Protein AF-A0A2A8D1N7-F1 (afdb_monomer)

Nearest PDB structures (foldseek):
  1twl-assembly1_A  TM=9.372E-01  e=3.988E-04  Pyrococcus furiosus
  3q46-assembly1_A  TM=9.286E-01  e=2.015E-03  Thermococcus thioreducens
  3q5v-assembly1_A  TM=9.243E-01  e=3.172E-03  Thermococcus thioreducens
  6mt2-assembly1_B  TM=9.371E-01  e=1.408E-02  Medicago truncatula
  3r6e-assembly1_B  TM=9.198E-01  e=2.216E-02  Thermococcus thioreducens

Secondary structure (DSSP, 8-state):
-EEEEETTEE--B-----TT-GGGTT--SGGGS-HHHHHHHHHHHHHHHHHHT--EEEEEE--HHHHHHHHHHHHHHHHHH-TT-----

Foldseek 3Di:
DWFKAWPNHTDDDDDDDDPPDPVCVVPQKPVVDDPVVQVVVVVCVVVVCVVVVIPMDTPGDDIPVVNVVVVVVVVVVCCVVAVPHPPDD

Structure (mmCIF, N/CA/C/O backbone):
data_AF-A0A2A8D1N7-F1
#
_entry.id   AF-A0A2A8D1N7-F1
#
loop_
_atom_site.group_PDB
_atom_site.id
_atom_site.type_symbol
_atom_site.label_atom_id
_atom_site.label_alt_id
_atom_site.label_comp_id
_atom_site.label_asym_id
_atom_site.label_entity_id
_atom_site.label_seq_id
_atom_site.pdbx_PDB_ins_code
_atom_site.Cartn_x
_atom_site.Cartn_y
_atom_site.Cartn_z
_atom_site.occupancy
_atom_site.B_iso_or_equiv
_atom_site.auth_seq_id
_atom_site.auth_comp_id
_atom_site.auth_asym_id
_atom_site.auth_atom_id
_atom_site.pdbx_PDB_model_num
ATOM 1 N N . MET A 1 1 ? -0.402 -3.378 -1.245 1.00 90.50 1 MET A N 1
ATOM 2 C CA . MET A 1 1 ? -0.538 -2.306 -0.229 1.00 90.50 1 MET A CA 1
ATOM 3 C C . MET A 1 1 ? 0.841 -1.965 0.305 1.00 90.50 1 MET A C 1
ATOM 5 O O . MET A 1 1 ? 1.713 -2.818 0.205 1.00 90.50 1 MET A O 1
ATOM 9 N N . VAL A 1 2 ? 1.037 -0.766 0.840 1.00 90.56 2 VAL A N 1
ATOM 10 C CA . VAL A 1 2 ? 2.269 -0.357 1.529 1.00 90.56 2 VAL A CA 1
ATOM 11 C C . VAL A 1 2 ? 2.053 -0.532 3.028 1.00 90.56 2 VAL A C 1
ATOM 13 O O . VAL A 1 2 ? 1.026 -0.079 3.538 1.00 90.56 2 VAL A O 1
ATOM 16 N N . ASN A 1 3 ? 2.979 -1.217 3.694 1.00 88.25 3 ASN A N 1
ATOM 17 C CA . ASN A 1 3 ? 3.000 -1.356 5.146 1.00 88.25 3 ASN A CA 1
ATOM 18 C C . ASN A 1 3 ? 3.761 -0.172 5.745 1.00 88.25 3 ASN A C 1
ATOM 20 O O . ASN A 1 3 ? 4.934 0.036 5.416 1.00 88.25 3 ASN A O 1
ATOM 24 N N . LEU A 1 4 ? 3.062 0.614 6.560 1.00 86.06 4 LEU A N 1
ATOM 25 C CA . LEU A 1 4 ? 3.571 1.851 7.139 1.00 86.06 4 LEU A CA 1
ATOM 26 C C . LEU A 1 4 ? 3.263 1.893 8.630 1.00 86.06 4 LEU A C 1
ATOM 28 O O . LEU A 1 4 ? 2.156 1.566 9.066 1.00 86.06 4 LEU A O 1
ATOM 32 N N . THR A 1 5 ? 4.228 2.381 9.396 1.00 83.06 5 THR A N 1
ATOM 33 C CA . THR A 1 5 ? 4.039 2.723 10.806 1.00 83.06 5 THR A CA 1
ATOM 34 C C . THR A 1 5 ? 4.296 4.211 10.974 1.00 83.06 5 THR A C 1
ATOM 36 O O . THR A 1 5 ? 5.405 4.621 10.684 1.00 83.06 5 THR A O 1
ATOM 39 N N . ASP A 1 6 ? 3.326 5.008 11.433 1.00 78.62 6 ASP A N 1
ATOM 40 C CA . ASP A 1 6 ? 3.480 6.436 11.769 1.00 78.62 6 ASP A CA 1
ATOM 41 C C . ASP A 1 6 ? 3.429 6.606 13.293 1.00 78.62 6 ASP A C 1
ATOM 43 O O . ASP A 1 6 ? 2.423 6.295 13.932 1.00 78.62 6 ASP A O 1
ATOM 47 N N . ARG A 1 7 ? 4.526 7.073 13.905 1.00 76.44 7 ARG A N 1
ATOM 48 C CA . ARG A 1 7 ? 4.642 7.326 15.359 1.00 76.44 7 ARG A CA 1
ATOM 49 C C . ARG A 1 7 ? 4.258 6.130 16.244 1.00 76.44 7 ARG A C 1
ATOM 51 O O . ARG A 1 7 ? 3.804 6.304 17.376 1.00 76.44 7 ARG A O 1
ATOM 58 N N . GLY A 1 8 ? 4.484 4.917 15.743 1.00 76.31 8 GLY A N 1
ATOM 59 C CA . GLY A 1 8 ? 4.172 3.660 16.427 1.00 76.31 8 GLY A CA 1
ATOM 60 C C . GLY A 1 8 ? 2.751 3.138 16.200 1.00 76.31 8 GLY A C 1
ATOM 61 O O . GLY A 1 8 ? 2.439 2.047 16.681 1.00 76.31 8 GLY A O 1
ATOM 62 N N . ASP A 1 9 ? 1.919 3.867 15.454 1.00 82.25 9 ASP A N 1
ATOM 63 C CA . ASP A 1 9 ? 0.600 3.421 15.015 1.00 82.25 9 ASP A CA 1
ATOM 64 C C . ASP A 1 9 ? 0.662 2.915 13.567 1.00 82.25 9 ASP A C 1
ATOM 66 O O . ASP A 1 9 ? 1.400 3.430 12.730 1.00 82.25 9 ASP A O 1
ATOM 70 N N . ASN A 1 10 ? -0.119 1.882 13.254 1.00 85.56 10 ASN A N 1
ATOM 71 C CA . ASN A 1 10 ? -0.189 1.340 11.898 1.00 85.56 10 ASN A CA 1
ATOM 72 C C . ASN A 1 10 ? -0.971 2.292 10.968 1.00 85.56 10 ASN A C 1
ATOM 74 O O . ASN A 1 10 ? -2.118 2.632 11.266 1.00 85.56 10 ASN A O 1
ATOM 78 N N . ASP A 1 11 ? -0.366 2.677 9.840 1.00 87.88 11 ASP A N 1
ATOM 79 C CA . ASP A 1 11 ? -0.921 3.587 8.820 1.00 87.88 11 ASP A CA 1
ATOM 80 C C . ASP A 1 11 ? -0.814 2.986 7.402 1.00 87.88 11 ASP A C 1
ATOM 82 O O . ASP A 1 11 ? -0.437 3.640 6.423 1.00 87.88 11 ASP A O 1
ATOM 86 N N . ASP A 1 12 ? -1.140 1.699 7.295 1.00 91.44 12 ASP A N 1
ATOM 87 C CA . ASP A 1 12 ? -1.137 0.942 6.045 1.00 91.44 12 ASP A CA 1
ATOM 88 C C . ASP A 1 12 ? -1.926 1.631 4.917 1.00 91.44 12 ASP A C 1
ATOM 90 O O . ASP A 1 12 ? -3.079 2.043 5.081 1.00 91.44 12 ASP A O 1
ATOM 94 N N . LYS A 1 13 ? -1.351 1.659 3.707 1.00 91.75 13 LYS A N 1
ATOM 95 C CA . LYS A 1 13 ? -1.980 2.284 2.528 1.00 91.75 13 LYS A CA 1
ATOM 96 C C . LYS A 1 13 ? -2.302 1.267 1.441 1.00 91.75 13 LYS A C 1
ATOM 98 O O . LYS A 1 13 ? -1.437 0.539 0.951 1.00 91.75 13 LYS A O 1
ATOM 103 N N . ILE A 1 14 ? -3.566 1.222 1.020 1.00 95.12 14 ILE A N 1
ATOM 104 C CA . ILE A 1 14 ? -4.014 0.350 -0.073 1.00 95.12 14 ILE A CA 1
ATOM 105 C C . ILE A 1 14 ? -3.537 0.915 -1.415 1.00 95.12 14 ILE A C 1
ATOM 107 O O . ILE A 1 14 ? -3.742 2.086 -1.710 1.00 95.12 14 ILE A O 1
ATOM 111 N N . ILE A 1 15 ? -2.947 0.046 -2.238 1.00 93.88 15 ILE A N 1
ATOM 112 C CA . ILE A 1 15 ? -2.665 0.320 -3.651 1.00 93.88 15 ILE A CA 1
ATOM 113 C C . ILE A 1 15 ? -3.764 -0.371 -4.448 1.00 93.88 15 ILE A C 1
ATOM 115 O O . ILE A 1 15 ? -4.003 -1.563 -4.244 1.00 93.88 15 ILE A O 1
ATOM 119 N N . CYS A 1 16 ? -4.436 0.373 -5.319 1.00 95.25 16 CYS A N 1
ATOM 120 C CA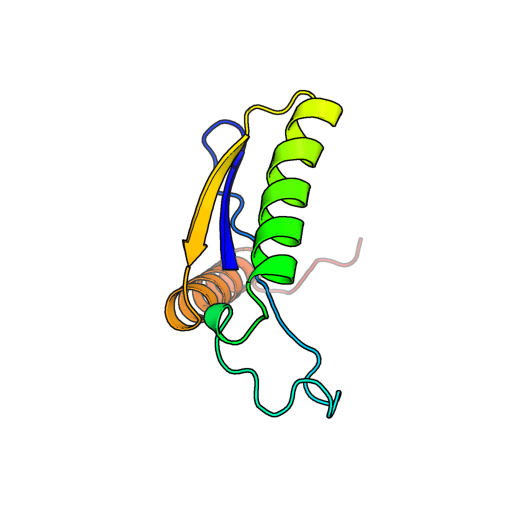 . CYS A 1 16 ? -5.505 -0.133 -6.166 1.00 95.25 16 CYS A CA 1
ATOM 121 C C . CYS A 1 16 ? -5.453 0.508 -7.553 1.00 95.25 16 CYS A C 1
ATOM 123 O O . CYS A 1 16 ? -4.840 1.555 -7.752 1.00 95.25 16 CYS A O 1
ATOM 125 N N . VAL A 1 17 ? -6.128 -0.142 -8.494 1.00 94.81 17 VAL A N 1
ATOM 126 C CA . VAL A 1 17 ? -6.340 0.338 -9.860 1.00 94.81 17 VAL A CA 1
ATOM 127 C C . VAL A 1 17 ? -7.826 0.616 -10.069 1.00 94.81 17 VAL A C 1
ATOM 129 O O . VAL A 1 17 ? -8.677 0.119 -9.322 1.00 94.81 17 VAL A O 1
ATOM 132 N N . HIS A 1 18 ? -8.154 1.422 -11.073 1.00 95.69 18 HIS A N 1
ATOM 133 C CA . HIS A 1 18 ? -9.543 1.687 -11.427 1.00 95.69 18 HIS A CA 1
ATOM 134 C C . HIS A 1 18 ? -10.142 0.479 -12.164 1.00 95.69 18 HIS A C 1
ATOM 136 O O . HIS A 1 18 ? -9.549 -0.008 -13.119 1.00 95.69 18 HIS A O 1
ATOM 142 N N . CYS A 1 19 ? -11.327 0.008 -11.757 1.00 94.56 19 CYS A N 1
ATOM 143 C CA . CYS A 1 19 ? -11.919 -1.219 -12.311 1.00 94.56 19 CYS A CA 1
ATOM 144 C C . CYS A 1 19 ? -12.348 -1.117 -13.781 1.00 94.56 19 CYS A C 1
ATOM 146 O O . CYS A 1 19 ? -12.472 -2.142 -14.438 1.00 94.56 19 CYS A O 1
ATOM 148 N N . ASP A 1 20 ? -12.589 0.099 -14.274 1.00 96.25 20 ASP A N 1
ATOM 149 C CA . ASP A 1 20 ? -12.993 0.351 -15.665 1.00 96.25 20 ASP A CA 1
ATOM 150 C C . ASP A 1 20 ? -11.852 0.914 -16.533 1.00 96.25 20 ASP A C 1
ATOM 152 O O . ASP A 1 20 ? -12.110 1.408 -17.632 1.00 96.25 20 ASP A O 1
ATOM 156 N N . ASP A 1 21 ? -10.610 0.926 -16.031 1.00 96.38 21 ASP A N 1
ATOM 157 C CA . ASP A 1 21 ? -9.457 1.344 -16.832 1.00 96.38 21 ASP A CA 1
ATOM 158 C C . ASP A 1 21 ? -8.832 0.126 -17.536 1.00 96.38 21 ASP A C 1
ATOM 160 O O . ASP A 1 21 ? -8.160 -0.672 -16.879 1.00 96.38 21 ASP A O 1
ATOM 164 N N . PRO A 1 22 ? -8.996 -0.010 -18.868 1.00 94.69 22 PRO A N 1
ATOM 165 C CA . PRO A 1 22 ? -8.512 -1.173 -19.606 1.00 94.69 22 PRO A CA 1
ATOM 166 C C . PRO A 1 22 ? -6.984 -1.296 -19.611 1.00 94.69 22 PRO A C 1
ATOM 168 O O . PRO A 1 22 ? -6.460 -2.348 -19.969 1.00 94.69 22 PRO A O 1
ATOM 171 N N . MET A 1 23 ? -6.241 -0.243 -19.240 1.00 94.38 23 MET A N 1
ATOM 172 C CA . MET A 1 23 ? -4.789 -0.352 -19.073 1.00 94.38 23 MET A CA 1
ATOM 173 C C . MET A 1 23 ? -4.402 -1.257 -17.901 1.00 94.38 23 MET A C 1
ATOM 175 O O . MET A 1 23 ? -3.294 -1.788 -17.904 1.00 94.38 23 MET A O 1
ATOM 179 N N . TYR A 1 24 ? -5.303 -1.448 -16.934 1.00 94.88 24 TYR A N 1
ATOM 180 C CA . TYR A 1 24 ? -5.049 -2.199 -15.709 1.00 94.88 24 TYR A CA 1
ATOM 181 C C . TYR A 1 24 ? -5.808 -3.534 -15.620 1.00 94.88 24 TYR A C 1
ATOM 183 O O . TYR A 1 24 ? -5.765 -4.179 -14.574 1.00 94.88 24 TYR A O 1
ATOM 191 N N . ASP A 1 25 ? -6.458 -3.986 -16.700 1.00 94.19 25 ASP A N 1
ATOM 192 C CA . ASP A 1 25 ? -7.278 -5.214 -16.713 1.00 94.19 25 ASP A CA 1
ATOM 193 C C . ASP A 1 25 ? -6.507 -6.467 -16.253 1.00 94.19 25 ASP A C 1
ATOM 195 O O . ASP A 1 25 ? -7.063 -7.326 -15.566 1.00 94.19 25 ASP A O 1
ATOM 199 N N . ASP A 1 26 ? -5.219 -6.551 -16.599 1.00 93.62 26 ASP A N 1
ATOM 200 C CA . ASP A 1 26 ? -4.349 -7.691 -16.283 1.00 93.62 26 ASP A CA 1
ATOM 201 C C . ASP A 1 26 ? -3.613 -7.553 -14.930 1.00 93.62 26 ASP A C 1
ATOM 203 O O . ASP A 1 26 ? -2.794 -8.403 -14.580 1.00 93.62 26 ASP A O 1
ATOM 207 N N . TYR A 1 27 ? -3.879 -6.493 -14.156 1.00 94.62 27 TYR A N 1
ATOM 208 C CA . TYR A 1 27 ? -3.211 -6.234 -12.879 1.00 94.62 27 TYR A CA 1
ATOM 209 C C . TYR A 1 27 ? -4.049 -6.805 -11.732 1.00 94.62 27 TYR A C 1
ATOM 211 O O . TYR A 1 27 ? -5.156 -6.350 -11.434 1.00 94.62 27 TYR A O 1
ATOM 219 N N . HIS A 1 28 ? -3.516 -7.815 -11.052 1.00 93.06 28 HIS A N 1
ATOM 220 C CA . HIS A 1 28 ? -4.189 -8.524 -9.957 1.00 93.06 28 HIS A CA 1
ATOM 221 C C . HIS A 1 28 ? -3.395 -8.481 -8.643 1.00 93.06 28 HIS A C 1
ATOM 223 O O . HIS A 1 28 ? -3.908 -8.808 -7.567 1.00 93.06 28 HIS A O 1
ATOM 229 N N . SER A 1 29 ? -2.141 -8.051 -8.719 1.0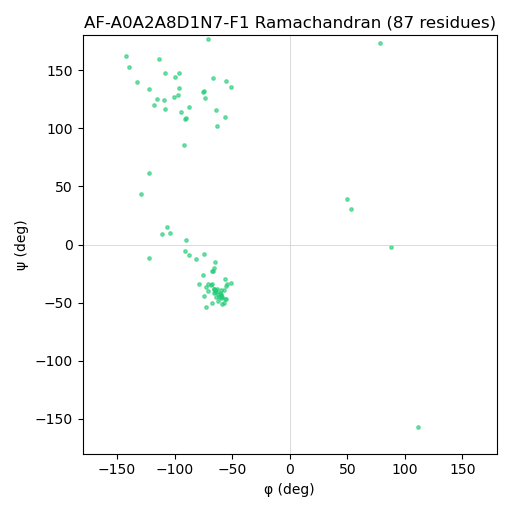0 93.00 29 SER A N 1
ATOM 230 C CA . SER A 1 29 ? -1.209 -7.898 -7.619 1.00 93.00 29 SER A CA 1
ATOM 231 C C . SER A 1 29 ? -0.395 -6.626 -7.784 1.00 93.00 29 SER A C 1
ATOM 233 O O . SER A 1 29 ? -0.108 -6.177 -8.889 1.00 93.00 29 SER A O 1
ATOM 235 N N . VAL A 1 30 ? 0.061 -6.078 -6.659 1.00 91.75 30 VAL A N 1
ATOM 236 C CA . VAL A 1 30 ? 1.045 -4.988 -6.657 1.00 91.75 30 VAL A CA 1
ATOM 237 C C . VAL A 1 30 ? 2.319 -5.382 -7.416 1.00 91.75 30 VAL A C 1
ATOM 239 O O . VAL A 1 30 ? 2.932 -4.542 -8.054 1.00 91.75 30 VAL A O 1
ATOM 242 N N . ASN A 1 31 ? 2.665 -6.672 -7.431 1.00 90.31 31 ASN A N 1
ATOM 243 C CA . ASN A 1 31 ? 3.833 -7.191 -8.147 1.00 90.31 31 ASN A CA 1
ATOM 244 C C . ASN A 1 31 ? 3.652 -7.250 -9.674 1.00 90.31 31 ASN A C 1
ATOM 246 O O . ASN A 1 31 ? 4.615 -7.563 -10.368 1.00 90.31 31 ASN A O 1
ATOM 250 N N . ASP A 1 32 ? 2.446 -6.991 -10.190 1.00 93.75 32 ASP A N 1
ATOM 251 C CA . ASP A 1 32 ? 2.208 -6.888 -11.635 1.00 93.75 32 ASP A CA 1
ATOM 252 C C . ASP A 1 32 ? 2.594 -5.492 -12.163 1.00 93.75 32 ASP A C 1
ATOM 254 O O . ASP A 1 32 ? 2.721 -5.291 -13.372 1.00 93.75 32 ASP A O 1
ATOM 258 N N . LEU A 1 33 ? 2.820 -4.526 -11.260 1.00 92.12 33 LEU A N 1
ATOM 259 C CA . LEU A 1 33 ? 3.368 -3.218 -11.602 1.00 92.12 33 LEU A CA 1
ATOM 260 C C . LEU A 1 33 ? 4.818 -3.340 -12.085 1.00 92.12 33 LEU A C 1
ATOM 262 O O . LEU A 1 33 ? 5.591 -4.130 -11.538 1.00 92.12 33 LEU A O 1
ATOM 266 N N . PRO A 1 34 ? 5.230 -2.526 -13.073 1.00 94.31 34 PRO A N 1
ATOM 267 C CA . PRO A 1 34 ? 6.631 -2.422 -13.440 1.00 94.31 34 PRO A CA 1
ATOM 268 C C . PRO A 1 34 ? 7.509 -2.057 -12.236 1.00 94.31 34 PRO A C 1
ATOM 270 O O . PRO A 1 34 ? 7.172 -1.166 -11.457 1.00 94.31 34 PRO A O 1
ATOM 273 N N . ASP A 1 35 ? 8.697 -2.661 -12.144 1.00 92.69 35 ASP A N 1
ATOM 274 C CA . ASP A 1 35 ? 9.652 -2.418 -11.050 1.00 92.69 35 ASP A CA 1
ATOM 275 C C . ASP A 1 35 ? 9.947 -0.930 -10.794 1.00 92.69 35 ASP A C 1
ATOM 277 O O . ASP A 1 35 ? 10.226 -0.538 -9.663 1.00 92.69 35 ASP A O 1
ATOM 281 N N . TYR A 1 36 ? 9.945 -0.094 -11.840 1.00 94.25 36 TYR A N 1
ATOM 282 C CA . TYR A 1 36 ? 10.212 1.336 -11.683 1.00 94.25 36 TYR A CA 1
ATOM 283 C C . TYR A 1 36 ? 9.060 2.069 -10.982 1.00 94.25 36 TYR A C 1
ATOM 285 O O . TYR A 1 36 ? 9.336 2.984 -10.214 1.00 94.25 36 TYR A O 1
ATOM 293 N N . GLU A 1 37 ? 7.807 1.653 -11.193 1.00 93.19 37 GLU A N 1
ATOM 294 C CA . GLU A 1 37 ? 6.635 2.239 -10.526 1.00 93.19 37 GLU A CA 1
ATOM 295 C C . GLU A 1 37 ? 6.619 1.856 -9.052 1.00 93.19 37 GLU A C 1
ATOM 297 O O . GLU A 1 37 ? 6.372 2.698 -8.195 1.00 93.19 37 GLU A O 1
ATOM 302 N N . LEU A 1 38 ? 6.968 0.605 -8.736 1.00 91.06 38 LEU A N 1
ATOM 303 C CA . LEU A 1 38 ? 7.118 0.163 -7.349 1.00 91.06 38 LEU A CA 1
ATOM 304 C C . LEU A 1 38 ? 8.164 0.992 -6.602 1.00 91.06 38 LEU A C 1
ATOM 306 O O . LEU A 1 38 ? 7.896 1.456 -5.497 1.00 91.06 38 LEU A O 1
ATOM 310 N N . ARG A 1 39 ? 9.323 1.237 -7.223 1.00 90.50 39 ARG A N 1
ATOM 311 C CA . ARG A 1 39 ? 10.367 2.089 -6.633 1.00 90.50 39 ARG A CA 1
ATOM 312 C C . ARG A 1 39 ? 9.923 3.535 -6.477 1.00 90.50 39 ARG A C 1
ATOM 314 O O . ARG A 1 39 ? 10.268 4.158 -5.485 1.00 90.50 39 ARG A O 1
ATOM 321 N N . GLU A 1 40 ? 9.183 4.074 -7.441 1.00 92.25 40 GLU A N 1
ATOM 322 C CA . GLU A 1 40 ? 8.659 5.438 -7.347 1.00 92.25 40 GLU A CA 1
ATOM 323 C C . GLU A 1 40 ? 7.651 5.572 -6.198 1.00 92.25 40 GLU A C 1
ATOM 325 O O . GLU A 1 40 ? 7.707 6.545 -5.451 1.00 92.25 40 GLU A O 1
ATOM 330 N N . ILE A 1 41 ? 6.779 4.577 -6.003 1.00 90.81 41 ILE A N 1
ATOM 331 C CA . ILE A 1 41 ? 5.836 4.540 -4.877 1.00 90.81 41 ILE A CA 1
ATOM 332 C C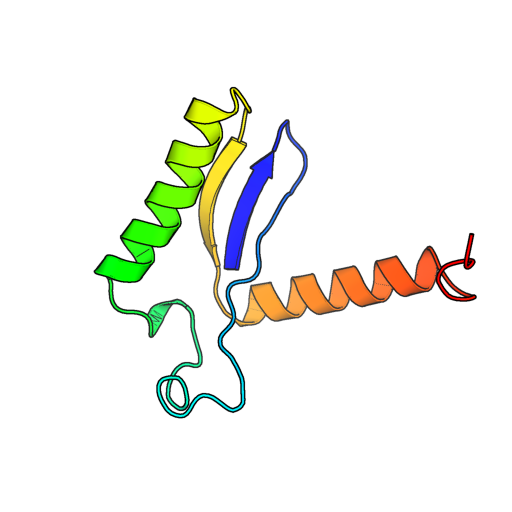 . ILE A 1 41 ? 6.581 4.439 -3.540 1.00 90.81 41 ILE A C 1
ATOM 334 O O . ILE A 1 41 ? 6.241 5.154 -2.600 1.00 90.81 41 ILE A O 1
ATOM 338 N N . GLU A 1 42 ? 7.587 3.568 -3.447 1.00 87.19 42 GLU A N 1
ATOM 339 C CA . GLU A 1 42 ? 8.429 3.425 -2.252 1.00 87.19 42 GLU A CA 1
ATOM 340 C C . GLU A 1 42 ? 9.131 4.748 -1.920 1.00 87.19 42 GLU A C 1
ATOM 342 O O . GLU A 1 42 ? 8.958 5.277 -0.825 1.00 87.19 42 GLU A O 1
ATOM 347 N N . TRP A 1 43 ? 9.796 5.354 -2.907 1.00 87.88 43 TRP A N 1
ATOM 348 C CA . TRP A 1 43 ? 10.457 6.652 -2.759 1.00 87.88 43 TRP A CA 1
ATOM 349 C C . TRP A 1 43 ? 9.497 7.770 -2.374 1.00 87.88 43 TRP A C 1
ATOM 351 O O . TRP A 1 43 ? 9.851 8.619 -1.564 1.00 87.88 43 TRP A O 1
ATOM 361 N N . PHE A 1 44 ? 8.285 7.788 -2.932 1.00 88.31 44 PHE A N 1
ATOM 362 C CA . PHE A 1 44 ? 7.277 8.771 -2.551 1.00 88.31 44 PHE A CA 1
ATOM 363 C C . PHE A 1 44 ? 6.946 8.671 -1.060 1.00 88.31 44 PHE A C 1
ATOM 365 O O . PHE A 1 44 ? 6.855 9.697 -0.386 1.00 88.31 44 PHE A O 1
ATOM 372 N N . PHE A 1 45 ? 6.775 7.453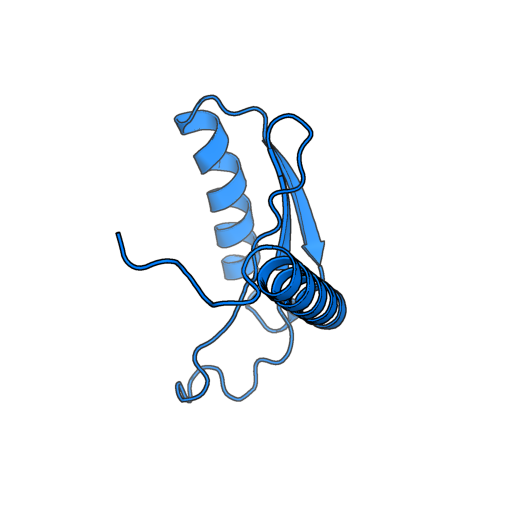 -0.538 1.00 83.38 45 PHE A N 1
ATOM 373 C CA . PHE A 1 45 ? 6.466 7.258 0.875 1.00 83.38 45 PHE A CA 1
ATOM 374 C C . PHE A 1 45 ? 7.659 7.465 1.797 1.00 83.38 45 PHE A C 1
ATOM 376 O O . PHE A 1 45 ? 7.408 7.837 2.933 1.00 83.38 45 PHE A O 1
ATOM 383 N N . GLU A 1 46 ? 8.898 7.283 1.341 1.00 82.44 46 GLU A N 1
ATOM 384 C CA . GLU A 1 46 ? 10.108 7.652 2.089 1.00 82.44 46 GLU A CA 1
ATOM 385 C C . GLU A 1 46 ? 10.297 9.185 2.127 1.00 82.44 46 GLU A C 1
ATOM 387 O O . GLU A 1 46 ? 10.353 9.786 3.197 1.00 82.44 46 GLU A O 1
ATOM 392 N N . ASP A 1 47 ? 10.299 9.856 0.969 1.00 82.75 47 ASP A N 1
ATOM 393 C CA . ASP A 1 47 ? 10.567 11.303 0.853 1.00 82.75 47 ASP A CA 1
ATOM 394 C C . ASP A 1 47 ? 9.463 12.166 1.490 1.00 82.75 47 ASP A C 1
ATOM 396 O O . ASP A 1 47 ? 9.732 13.205 2.102 1.00 82.75 47 ASP A O 1
ATOM 400 N N . TYR A 1 48 ? 8.204 11.714 1.421 1.00 73.50 48 TYR A N 1
ATOM 401 C CA . TYR A 1 48 ? 7.079 12.378 2.088 1.00 73.50 48 TYR A CA 1
ATOM 402 C C . TYR A 1 48 ? 7.327 12.583 3.593 1.00 73.50 48 TYR A C 1
ATOM 404 O O . TYR A 1 48 ? 6.906 13.595 4.160 1.00 73.50 48 TYR A O 1
ATOM 412 N N . GLN A 1 49 ? 8.027 11.652 4.240 1.00 69.38 49 GLN A N 1
ATOM 413 C CA . GLN A 1 49 ? 8.287 11.668 5.681 1.00 69.38 49 GLN A CA 1
ATOM 414 C C . GLN A 1 49 ? 9.342 12.705 6.035 1.00 69.38 49 GLN A C 1
ATOM 416 O O . GLN A 1 49 ? 9.143 13.496 6.961 1.00 69.38 49 GLN A O 1
ATOM 421 N N . ASP A 1 50 ? 10.416 12.745 5.245 1.00 70.56 50 ASP A N 1
ATOM 422 C CA . ASP A 1 50 ? 11.524 13.680 5.407 1.00 70.56 50 ASP A CA 1
ATOM 423 C C . ASP A 1 50 ? 11.040 15.128 5.303 1.00 70.56 50 ASP A C 1
ATOM 425 O O . ASP A 1 50 ? 11.397 15.979 6.128 1.00 70.56 50 ASP A O 1
ATOM 429 N N . VAL A 1 51 ? 10.160 15.400 4.334 1.00 71.25 51 VAL A N 1
ATOM 430 C CA . VAL A 1 51 ? 9.545 16.721 4.146 1.00 71.25 51 VAL A CA 1
ATOM 431 C C . VAL A 1 51 ? 8.585 17.073 5.289 1.00 71.25 51 VAL A C 1
ATOM 433 O O . VAL A 1 51 ? 8.486 18.241 5.672 1.00 71.25 51 VAL A O 1
ATOM 436 N N . MET A 1 52 ? 7.875 16.090 5.849 1.00 67.62 52 MET A N 1
ATOM 437 C CA . MET A 1 52 ? 6.872 16.299 6.903 1.00 67.62 52 MET A CA 1
ATOM 438 C C . MET A 1 52 ? 7.441 16.212 8.332 1.00 67.62 52 MET A C 1
ATOM 440 O O . MET A 1 52 ? 6.714 16.501 9.287 1.00 67.62 52 MET A O 1
ATOM 444 N N . HIS A 1 53 ? 8.720 15.850 8.496 1.00 66.56 53 HIS A N 1
ATOM 445 C CA . HIS A 1 53 ? 9.365 15.565 9.786 1.00 66.56 53 HIS A CA 1
ATOM 446 C C . HIS A 1 53 ? 8.560 14.579 10.653 1.00 66.56 53 HIS A C 1
ATOM 448 O O . HIS A 1 53 ? 8.419 14.766 11.868 1.00 66.56 53 HIS A O 1
ATOM 454 N N . LEU A 1 54 ? 7.975 13.564 10.015 1.00 68.50 54 LEU A N 1
ATOM 455 C CA . LEU A 1 54 ? 7.238 12.497 10.689 1.00 68.50 54 LEU A CA 1
ATOM 456 C C . LEU A 1 54 ? 8.151 11.287 10.896 1.00 68.50 54 LEU A C 1
ATOM 458 O O . LEU A 1 54 ? 9.053 11.047 10.103 1.00 68.50 54 LEU A O 1
ATOM 462 N N . ASP A 1 55 ? 7.918 10.559 11.986 1.00 68.38 55 ASP A N 1
ATOM 463 C CA . ASP A 1 55 ? 8.627 9.321 12.313 1.00 68.38 55 ASP A CA 1
ATOM 464 C C . ASP A 1 55 ? 7.808 8.176 11.723 1.00 68.38 55 ASP A C 1
ATOM 466 O O . ASP A 1 55 ? 6.875 7.685 12.367 1.00 68.38 55 ASP A O 1
ATOM 470 N N . VAL A 1 56 ? 8.055 7.880 10.447 1.00 70.12 56 VAL A N 1
ATOM 471 C CA . VAL A 1 56 ? 7.320 6.856 9.711 1.00 70.12 56 VAL A CA 1
ATOM 472 C C . VAL A 1 56 ? 8.305 5.818 9.187 1.00 70.12 56 VAL A C 1
ATOM 474 O O . VAL A 1 56 ? 9.324 6.172 8.613 1.00 70.12 56 VAL A O 1
ATOM 477 N N . ASP A 1 57 ? 8.000 4.537 9.359 1.00 76.38 57 ASP A N 1
ATOM 478 C CA . ASP A 1 57 ? 8.816 3.437 8.843 1.00 76.38 57 ASP A CA 1
ATOM 479 C C . ASP A 1 57 ? 8.088 2.748 7.679 1.00 76.38 57 ASP A C 1
ATOM 481 O O . ASP A 1 57 ? 6.946 2.297 7.830 1.00 76.38 57 ASP A O 1
ATOM 485 N N . VAL A 1 58 ? 8.746 2.655 6.514 1.00 79.50 58 VAL A N 1
ATOM 486 C CA . VAL A 1 58 ? 8.262 1.875 5.361 1.00 79.50 58 VAL A CA 1
ATOM 487 C C . VAL A 1 58 ? 8.805 0.452 5.454 1.00 79.50 58 VAL A C 1
ATOM 489 O O . VAL A 1 58 ? 9.989 0.211 5.237 1.00 79.50 58 VAL A O 1
ATOM 492 N N . GLU A 1 59 ? 7.940 -0.520 5.749 1.00 80.06 59 GLU A N 1
ATOM 493 C CA . GLU A 1 59 ? 8.341 -1.937 5.810 1.00 80.06 59 GLU A CA 1
ATOM 494 C C . GLU A 1 59 ? 8.263 -2.637 4.437 1.00 80.06 59 GLU A C 1
ATOM 496 O O . GLU A 1 59 ? 8.725 -3.770 4.277 1.00 80.06 59 GLU A O 1
ATOM 501 N N . GLY A 1 60 ? 7.684 -1.963 3.436 1.00 86.00 60 GLY A N 1
ATOM 502 C CA . GLY A 1 60 ? 7.601 -2.406 2.044 1.00 86.00 60 GLY A CA 1
ATOM 503 C C . GLY A 1 60 ? 6.181 -2.750 1.589 1.00 86.00 60 GLY A C 1
ATOM 504 O O . GLY A 1 60 ? 5.182 -2.268 2.132 1.00 86.00 60 GLY A O 1
ATOM 505 N N . PHE A 1 61 ? 6.081 -3.587 0.554 1.00 91.38 61 PHE A N 1
ATOM 506 C CA . PHE A 1 61 ? 4.806 -3.956 -0.061 1.00 91.38 61 PHE A CA 1
ATOM 507 C C . PHE A 1 61 ? 4.256 -5.283 0.473 1.00 91.38 61 PHE A C 1
ATOM 509 O O . PHE A 1 61 ? 4.954 -6.295 0.522 1.00 91.38 61 PHE A O 1
ATOM 516 N N . LEU A 1 62 ? 2.959 -5.305 0.782 1.00 90.62 62 LEU A N 1
ATOM 517 C CA . LEU A 1 62 ? 2.198 -6.526 1.051 1.00 90.62 62 LEU A CA 1
A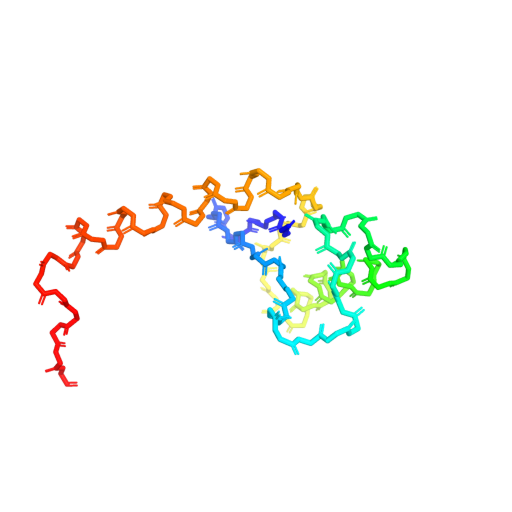TOM 518 C C . LEU A 1 62 ? 1.236 -6.829 -0.107 1.00 90.62 62 LEU A C 1
ATOM 520 O O . LEU A 1 62 ? 0.700 -5.922 -0.757 1.00 90.62 62 LEU A O 1
ATOM 524 N N . GLY A 1 63 ? 1.010 -8.121 -0.352 1.00 92.12 63 GLY A N 1
ATOM 525 C CA . GLY A 1 63 ? 0.179 -8.617 -1.451 1.00 92.12 63 GLY A CA 1
ATOM 526 C C . GLY A 1 63 ? -1.326 -8.377 -1.282 1.00 92.12 63 GLY A C 1
ATOM 527 O O . GLY A 1 63 ? -1.802 -7.886 -0.255 1.00 92.12 63 GLY A O 1
ATOM 528 N N . THR A 1 64 ? -2.081 -8.766 -2.309 1.00 94.12 64 THR A N 1
ATOM 529 C CA . THR A 1 64 ? -3.531 -8.541 -2.439 1.00 94.12 64 THR A CA 1
ATOM 530 C C . THR A 1 64 ? -4.343 -9.121 -1.276 1.00 94.12 64 THR A C 1
ATOM 532 O O . THR A 1 64 ? -5.240 -8.449 -0.769 1.00 94.12 64 THR A O 1
ATOM 535 N N . ASP A 1 65 ? -3.985 -10.307 -0.775 1.00 94.88 65 ASP A N 1
ATOM 536 C CA . ASP A 1 65 ? -4.685 -10.955 0.347 1.00 94.88 65 ASP A CA 1
ATOM 537 C C . ASP A 1 65 ? -4.665 -10.100 1.621 1.00 94.88 65 ASP A C 1
ATOM 539 O O . ASP A 1 65 ? -5.696 -9.918 2.270 1.00 94.88 65 ASP A O 1
ATOM 543 N N . LYS A 1 66 ? -3.504 -9.516 1.949 1.00 94.38 66 LYS A N 1
ATOM 544 C CA . LYS A 1 66 ? -3.360 -8.614 3.099 1.00 94.38 66 LYS A CA 1
ATOM 545 C C . LYS A 1 66 ? -4.149 -7.328 2.913 1.00 94.38 66 LYS A C 1
ATOM 547 O O . LYS A 1 66 ? -4.800 -6.873 3.848 1.00 94.38 66 LYS A O 1
ATOM 552 N N . ALA A 1 67 ? -4.180 -6.806 1.691 1.00 95.19 67 ALA A N 1
ATOM 553 C CA . ALA A 1 67 ? -4.997 -5.646 1.361 1.00 95.19 67 ALA A CA 1
ATOM 554 C C . ALA A 1 67 ? -6.492 -5.921 1.614 1.00 95.19 67 ALA A C 1
ATOM 556 O O . ALA A 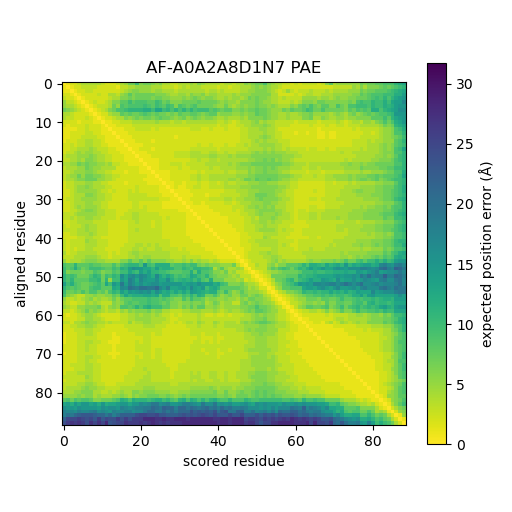1 67 ? -7.176 -5.109 2.238 1.00 95.19 67 ALA A O 1
ATOM 557 N N . HIS A 1 68 ? -6.998 -7.078 1.176 1.00 95.75 68 HIS A N 1
ATOM 558 C CA . HIS A 1 68 ? -8.390 -7.466 1.407 1.00 95.75 68 HIS A CA 1
ATOM 559 C C . HIS A 1 68 ? -8.710 -7.688 2.887 1.00 95.75 68 HIS A C 1
ATOM 561 O O . HIS A 1 68 ? -9.762 -7.232 3.341 1.00 95.75 68 HIS A O 1
ATOM 567 N N . GLU A 1 69 ? -7.813 -8.336 3.635 1.00 96.38 69 GLU A N 1
ATOM 568 C CA . GLU A 1 69 ? -7.938 -8.523 5.085 1.00 96.38 69 GLU A CA 1
ATOM 569 C C . GLU A 1 69 ? -8.073 -7.169 5.802 1.00 96.38 69 GLU A C 1
ATOM 571 O O . GLU A 1 69 ? -9.040 -6.956 6.541 1.00 96.38 69 GLU A O 1
ATOM 576 N N . SER A 1 70 ? -7.179 -6.217 5.511 1.00 95.31 70 SER A N 1
ATOM 577 C CA . SER A 1 70 ? -7.220 -4.872 6.097 1.00 95.31 70 SER A CA 1
ATOM 578 C C . SER A 1 70 ? -8.498 -4.117 5.727 1.00 95.31 70 SER A C 1
ATOM 580 O O . SER A 1 70 ? -9.136 -3.525 6.597 1.00 95.31 70 SER A O 1
ATOM 582 N N . ILE A 1 71 ? -8.947 -4.183 4.466 1.00 96.25 71 ILE A N 1
ATOM 583 C CA . ILE A 1 71 ? -10.213 -3.560 4.041 1.00 96.25 71 ILE A CA 1
ATOM 584 C C . ILE A 1 71 ? -11.399 -4.159 4.802 1.00 96.25 71 ILE A C 1
ATOM 586 O O . ILE A 1 71 ? -12.269 -3.416 5.263 1.00 96.25 71 ILE A O 1
ATOM 590 N N . GLN A 1 72 ? -11.463 -5.485 4.938 1.00 97.12 72 GLN A N 1
ATOM 591 C CA . GLN A 1 72 ? -12.544 -6.134 5.673 1.00 97.12 72 GLN A CA 1
ATOM 592 C C . GLN A 1 72 ? -12.541 -5.704 7.143 1.00 97.12 72 GLN A C 1
ATOM 594 O O . GLN A 1 72 ? -13.578 -5.267 7.644 1.00 97.12 72 GLN A O 1
ATOM 599 N N . MET A 1 73 ? -11.381 -5.747 7.799 1.00 95.69 73 MET A N 1
ATOM 600 C CA . MET A 1 73 ? -11.224 -5.306 9.183 1.00 95.69 73 MET A CA 1
ATOM 601 C C . MET A 1 73 ? -11.676 -3.850 9.366 1.00 95.69 73 MET A C 1
ATOM 603 O O . MET A 1 73 ? -12.445 -3.553 10.280 1.00 95.69 73 MET A O 1
ATOM 607 N N . CYS A 1 74 ? -11.256 -2.939 8.484 1.00 94.81 74 CYS A N 1
ATOM 608 C CA . CYS A 1 74 ? -11.649 -1.531 8.544 1.00 94.81 74 CYS A CA 1
ATOM 609 C C . CYS A 1 74 ? -13.160 -1.340 8.346 1.00 94.81 74 CYS A C 1
ATOM 611 O O . CYS A 1 74 ? -13.773 -0.536 9.047 1.00 94.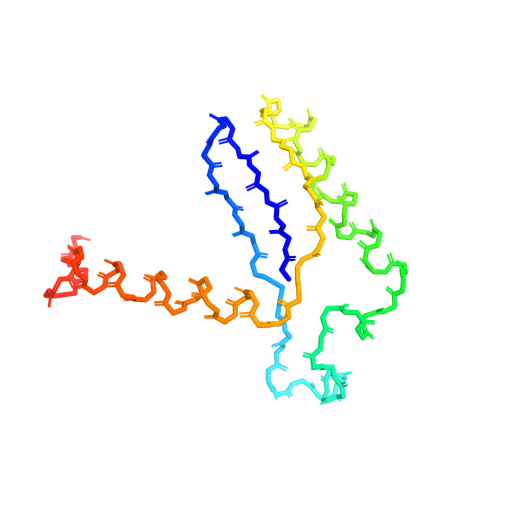81 74 CYS A O 1
ATOM 613 N N . ARG A 1 75 ? -13.794 -2.109 7.448 1.00 94.94 75 ARG A N 1
ATOM 614 C CA . ARG A 1 75 ? -15.257 -2.080 7.257 1.00 94.94 75 ARG A CA 1
ATOM 615 C C . ARG A 1 75 ? -16.014 -2.550 8.495 1.00 94.94 75 ARG A C 1
ATOM 617 O O . ARG A 1 75 ? -17.064 -1.992 8.809 1.00 94.94 75 ARG A O 1
ATOM 624 N N . GLU A 1 76 ? -15.517 -3.583 9.169 1.00 95.94 76 GLU A N 1
ATOM 625 C CA . GLU A 1 76 ? -16.114 -4.098 10.403 1.00 95.94 76 GLU A CA 1
ATOM 626 C C . GLU A 1 76 ? -15.983 -3.081 11.539 1.00 95.94 76 GLU A C 1
ATOM 628 O O . GLU A 1 76 ? -17.000 -2.697 12.113 1.00 95.94 76 GLU A O 1
ATOM 633 N N . ARG A 1 77 ? -14.774 -2.551 11.766 1.00 94.69 77 ARG A N 1
ATOM 634 C CA . ARG A 1 77 ? -14.523 -1.495 12.762 1.00 94.69 77 ARG A CA 1
ATOM 635 C C . ARG A 1 77 ? -15.412 -0.276 12.543 1.00 94.69 77 ARG A C 1
ATOM 637 O O . ARG A 1 77 ? -16.053 0.189 13.477 1.00 94.69 77 ARG A O 1
ATOM 644 N N . TYR A 1 78 ? -15.509 0.197 11.301 1.00 94.62 78 TYR A N 1
ATOM 645 C CA . TYR A 1 78 ? -16.351 1.341 10.964 1.00 94.62 78 TYR A CA 1
ATOM 646 C C . TYR A 1 78 ? -17.830 1.090 11.290 1.00 94.62 78 TYR A C 1
ATOM 648 O O . TYR A 1 78 ? -18.508 1.967 11.816 1.00 94.62 78 TYR A O 1
ATOM 656 N N . ARG A 1 79 ? -18.349 -0.108 11.001 1.00 93.19 79 A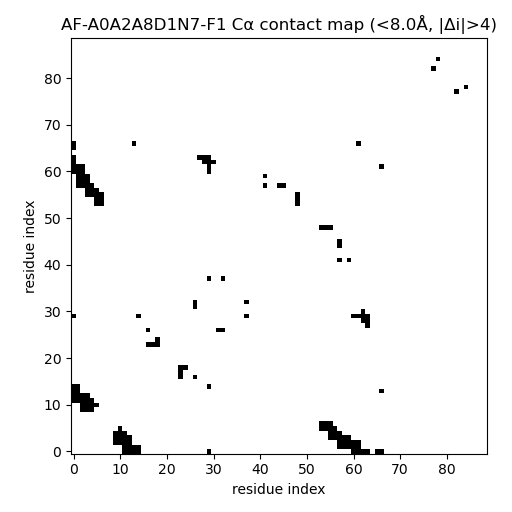RG A N 1
ATOM 657 C CA . ARG A 1 79 ? -19.739 -0.464 11.322 1.00 93.19 79 ARG A CA 1
ATOM 658 C C . ARG A 1 79 ? -19.985 -0.509 12.831 1.00 93.19 79 ARG A C 1
ATOM 660 O O . ARG A 1 79 ? -21.061 -0.107 13.269 1.00 93.19 79 ARG A O 1
ATOM 667 N N . ASP A 1 80 ? -19.018 -1.003 13.594 1.00 94.56 80 ASP A N 1
ATOM 668 C CA . ASP A 1 80 ? -19.127 -1.117 15.048 1.00 94.56 80 ASP A CA 1
ATOM 669 C C . ASP A 1 80 ? -19.034 0.260 15.729 1.00 94.56 80 ASP A C 1
ATOM 671 O O . ASP A 1 80 ? -19.754 0.523 16.692 1.00 94.56 80 ASP A O 1
ATOM 675 N N . GLU A 1 81 ? -18.200 1.159 15.200 1.00 94.62 81 GLU A N 1
ATOM 676 C CA . GLU A 1 81 ? -18.026 2.526 15.703 1.00 94.62 81 GLU A CA 1
ATOM 677 C C . GLU A 1 81 ? -19.160 3.473 15.265 1.00 94.62 81 GLU A C 1
ATOM 679 O O . GLU A 1 81 ? -19.598 4.327 16.038 1.00 94.62 81 GLU A O 1
ATOM 684 N N . PHE A 1 82 ? -19.705 3.278 14.058 1.00 93.31 82 PHE A N 1
ATOM 685 C CA . PHE A 1 82 ? -20.769 4.103 13.471 1.00 93.31 82 PHE A CA 1
ATOM 686 C C . PHE A 1 82 ? -22.026 3.284 13.100 1.00 93.31 82 PHE A C 1
ATOM 688 O O . PHE A 1 82 ? -22.443 3.270 11.936 1.00 93.31 82 PHE A O 1
ATOM 695 N N . PRO A 1 83 ? -22.710 2.641 14.068 1.00 85.56 83 PRO A N 1
ATOM 696 C CA . PRO A 1 83 ? -23.821 1.720 13.793 1.00 85.56 83 PRO A CA 1
ATOM 697 C C . PRO A 1 83 ? -25.059 2.390 13.173 1.00 85.56 83 PRO A C 1
ATOM 699 O O . PRO A 1 8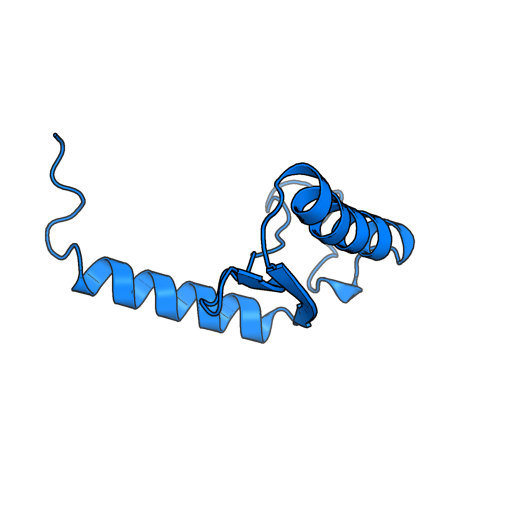3 ? -25.868 1.719 12.537 1.00 85.56 83 PRO A O 1
ATOM 702 N N . ASN A 1 84 ? -25.202 3.710 13.325 1.00 87.94 84 ASN A N 1
ATOM 703 C CA . ASN A 1 84 ? -26.295 4.501 12.748 1.00 87.94 84 ASN A CA 1
ATOM 704 C C . ASN A 1 84 ? -25.843 5.364 11.551 1.00 87.94 84 ASN A C 1
ATOM 706 O O . ASN A 1 84 ? -26.561 6.279 11.149 1.00 87.94 84 ASN A O 1
ATOM 710 N N . GLY A 1 85 ? -24.661 5.083 10.987 1.00 75.50 85 GLY A N 1
ATOM 711 C CA . GLY A 1 85 ? -24.007 5.921 9.980 1.00 75.50 85 GLY A CA 1
ATOM 712 C C . GLY A 1 85 ? -23.313 7.147 10.584 1.00 75.50 85 GLY A C 1
ATOM 713 O O . GLY A 1 85 ? -23.419 7.417 11.782 1.00 75.50 85 GLY A O 1
ATOM 714 N N . LEU A 1 86 ? -22.583 7.897 9.752 1.00 74.88 86 LEU A N 1
ATOM 715 C CA . LEU A 1 86 ? -22.017 9.183 10.165 1.00 74.88 86 LEU A CA 1
ATOM 716 C C . LEU A 1 86 ? -23.169 10.135 10.483 1.00 74.88 86 LEU A C 1
ATOM 718 O O . LEU A 1 86 ? -23.951 10.486 9.596 1.00 74.88 86 LEU A O 1
ATOM 722 N N . SER A 1 87 ? -23.271 10.548 11.748 1.00 64.38 87 SER A N 1
ATOM 723 C CA . SER A 1 87 ? -24.166 11.631 12.148 1.00 64.38 87 SER A CA 1
ATOM 724 C C . SER A 1 87 ? -23.810 12.855 11.312 1.00 64.38 87 SER A C 1
ATOM 726 O O . SER A 1 87 ? -22.733 13.426 11.477 1.00 64.38 87 SER A O 1
ATOM 728 N N . SER A 1 88 ? -24.691 13.220 10.384 1.00 57.06 88 SER A N 1
ATOM 729 C CA . SER A 1 88 ? -24.524 14.386 9.520 1.00 57.06 88 SER A CA 1
ATOM 730 C C . SER A 1 88 ? -24.527 15.615 10.425 1.00 57.06 88 SER A C 1
ATOM 732 O O . SER A 1 88 ? -25.580 15.998 10.933 1.00 57.06 88 SER A O 1
ATOM 734 N N . THR A 1 89 ? -23.347 16.160 10.706 1.00 47.69 89 THR A N 1
ATOM 735 C CA . THR A 1 89 ? -23.190 17.448 11.392 1.00 47.69 89 THR A CA 1
ATOM 736 C C . THR A 1 89 ? -22.882 18.503 10.348 1.00 47.69 89 THR A C 1
ATOM 738 O O . THR A 1 89 ? -22.112 18.173 9.417 1.00 47.69 89 THR A O 1
#

pLDDT: mean 87.22, std 10.22, range [47.69, 97.12]

Solvent-accessible surface area (backbone atoms only — not comparable to full-atom values): 5451 Å² total; per-residue (Å²): 37,42,42,32,32,48,79,86,40,82,56,64,42,82,69,83,78,65,92,85,42,79,93,47,71,88,56,80,42,70,84,65,51,57,73,68,58,55,50,50,54,52,49,49,64,55,52,54,26,68,78,64,74,52,64,59,50,79,82,45,79,44,51,52,69,58,41,51,51,51,52,50,52,51,54,51,52,48,44,72,75,35,75,85,50,84,78,87,123

Mean predicted aligned error: 5.61 Å

Sequence (89 aa):
MVNLTDRGDNDDKIICVHCDDPMYDDYHSVNDLPDYELREIEWFFEDYQDVMHLDVDVEGFLGTDKAHESIQMCRERYRDEFPNGLSST

Radius of gyration: 15.69 Å; Cα contacts (8 Å, |Δi|>4): 81; chains: 1; bounding box: 38×28×36 Å

Organism: NCBI:txid1850348

InterPro domains:
  IPR008162 Inorganic pyrophosphatase [PF00719] (2-78)
  IPR008162 Inorganic pyrophosphatase [PTHR10286] (2-79)
  IPR036649 Inorganic pyrophosphatase superfamily [G3DSA:3.90.80.10] (1-85)
  IPR036649 Inorganic pyrophosphatase superfamily [SSF50324] (2-82)